Protein AF-A0A8I0KDG5-F1 (afdb_monomer)

Mean predicted aligned error: 5.25 Å

Organism: Acinetobacter baumannii (NCBI:txid470)

Foldseek 3Di:
DVLLQPDADDDKAWPAKDAADQLLCQPVDPQRVQVVQFCVVVVHDSPDPQKDFPSMWTWMDDPNDIWTWGKIAGNPFRWIKIKIDDSFKIKMKTWGWADDPDPPDDIDIDIDMGIDGPCPVSSSNRSNCCVPPHPPD

Radius of gyration: 14.83 Å; Cα contacts (8 Å, |Δi|>4): 274; chains: 1; bounding box: 32×27×42 Å

Secondary structure (DSSP, 8-state):
-TTTTS-PPS--EEEEEEE---GGGTTSSGGGHHHHHHHHHTT--TT-TTEEEEEEEEEEEETTEEEEEEEEEETTT--EEEEEE-SSEEEEEEEEEEPPSSTTPPPEEEEEEEEEESHHHHHHHHHHHHHHH-S--

Solvent-accessible surface area (backbone atoms only — not comparable to full-atom values): 7552 Å² total; per-residue (Å²): 108,70,74,56,68,43,74,56,60,89,74,72,45,79,76,49,76,42,82,42,84,44,65,66,49,42,56,79,44,82,89,29,38,65,58,35,52,31,32,54,72,66,73,47,63,48,82,46,86,49,65,44,64,81,40,48,20,43,32,32,39,45,96,92,40,68,36,36,41,38,58,37,31,33,77,86,55,69,24,34,39,41,35,16,32,47,99,64,16,25,19,33,43,37,40,42,49,41,77,48,93,50,93,93,52,70,66,46,78,49,78,48,69,32,66,34,76,61,21,68,63,23,41,26,50,38,21,32,46,39,62,75,76,45,93,65,106

Nearest PDB structures (foldseek):
  1kia-assembly1_D  TM=5.216E-01  e=2.101E+00  Rattus norvegicus
  1d2g-assembly1_A  TM=4.884E-01  e=3.998E+00  Rattus norvegicus
  5w8m-assembly6_F  TM=5.073E-01  e=4.765E+00  Thermochaetoides thermophila
  1nbh-assembly1_B  TM=3.832E-01  e=2.504E+00  Rattus norvegicus

pLDDT: mean 88.39, std 11.01, range [49.56, 97.75]

Structure (mmCIF, N/CA/C/O backbone):
data_AF-A0A8I0KDG5-F1
#
_entry.id   AF-A0A8I0KDG5-F1
#
loop_
_atom_site.group_PDB
_atom_site.id
_atom_site.type_symbol
_atom_site.label_atom_id
_atom_site.label_alt_id
_atom_site.label_comp_id
_atom_site.label_asym_id
_atom_site.label_entity_id
_atom_site.label_seq_id
_atom_site.pdbx_PDB_ins_code
_atom_site.Cartn_x
_atom_site.Cartn_y
_atom_site.Cartn_z
_atom_site.occupancy
_atom_site.B_iso_or_equiv
_atom_site.auth_seq_id
_atom_site.auth_comp_id
_atom_site.auth_asym_id
_atom_site.auth_atom_id
_atom_site.pdbx_PDB_model_num
ATOM 1 N N . MET A 1 1 ? -6.325 6.267 -16.991 1.00 49.56 1 MET A N 1
ATOM 2 C CA . MET A 1 1 ? -5.986 5.813 -15.626 1.00 49.56 1 MET A CA 1
ATOM 3 C C . MET A 1 1 ? -7.278 5.728 -14.814 1.00 49.56 1 MET A C 1
ATOM 5 O O . MET A 1 1 ? -7.621 6.626 -14.063 1.00 49.56 1 MET A O 1
ATOM 9 N N . LYS A 1 2 ? -8.093 4.691 -15.072 1.00 50.00 2 LYS A N 1
ATOM 10 C CA . LYS A 1 2 ? -9.486 4.633 -14.583 1.00 50.00 2 LYS A CA 1
ATOM 11 C C . LYS A 1 2 ? -9.583 4.261 -13.095 1.00 50.00 2 LYS A C 1
ATOM 13 O O . LYS A 1 2 ? -10.486 4.718 -12.421 1.00 50.00 2 LYS A O 1
ATOM 18 N N . TYR A 1 3 ? -8.622 3.487 -12.586 1.00 54.25 3 TYR A N 1
ATOM 19 C CA . TYR A 1 3 ? -8.669 2.933 -11.228 1.00 54.25 3 TYR A CA 1
ATOM 20 C C . TYR A 1 3 ? -8.373 3.957 -10.118 1.00 54.25 3 TYR A C 1
ATOM 22 O O . TYR A 1 3 ? -9.009 3.929 -9.072 1.00 54.25 3 TYR A O 1
ATOM 30 N N . TRP A 1 4 ? -7.471 4.911 -10.365 1.00 58.59 4 TRP A N 1
ATOM 31 C CA . TRP A 1 4 ? -7.077 5.945 -9.395 1.00 58.59 4 TRP A CA 1
ATOM 32 C C . TRP A 1 4 ? -8.180 6.993 -9.189 1.00 58.59 4 TRP A C 1
ATOM 34 O O . TRP A 1 4 ? -8.249 7.652 -8.157 1.00 58.59 4 TRP A O 1
ATOM 44 N N . SER A 1 5 ? -9.070 7.120 -10.176 1.00 54.69 5 SER A N 1
ATOM 45 C CA . SER A 1 5 ? -10.176 8.076 -10.210 1.00 54.69 5 SER A CA 1
ATOM 46 C C . SER A 1 5 ? -11.525 7.478 -9.782 1.00 54.69 5 SER A C 1
ATOM 48 O O . SER A 1 5 ? -12.528 8.194 -9.766 1.00 54.69 5 SER A O 1
ATOM 50 N N . GLU A 1 6 ? -11.582 6.193 -9.405 1.00 61.44 6 GLU A N 1
ATOM 51 C CA . GLU A 1 6 ? -12.813 5.562 -8.910 1.00 61.44 6 GLU A CA 1
ATOM 52 C C . GLU A 1 6 ? -13.233 6.114 -7.538 1.00 61.44 6 GLU A C 1
ATOM 54 O O . GLU A 1 6 ? -12.384 6.398 -6.695 1.00 61.44 6 GLU A O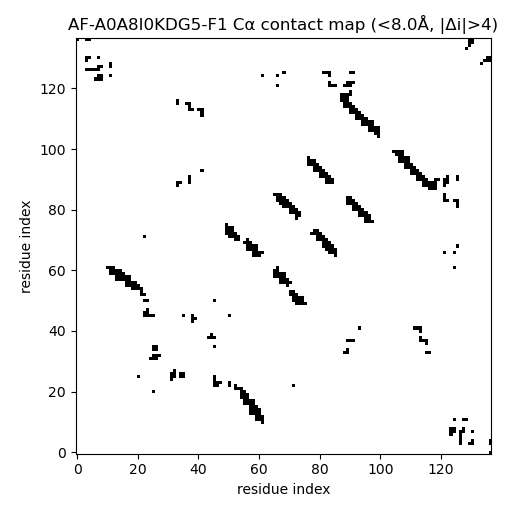 1
ATOM 59 N N . LYS A 1 7 ? -14.559 6.245 -7.333 1.00 57.12 7 LYS A N 1
ATOM 60 C CA . LYS A 1 7 ? -15.271 6.790 -6.151 1.00 57.12 7 LYS A CA 1
ATOM 61 C C . LYS A 1 7 ? -14.358 7.145 -4.961 1.00 57.12 7 LYS A C 1
ATOM 63 O O . LYS A 1 7 ? -14.159 6.355 -4.039 1.00 57.12 7 LYS A O 1
ATOM 68 N N . SER A 1 8 ? -13.845 8.376 -4.978 1.00 60.66 8 SER A N 1
ATOM 69 C CA . SER A 1 8 ? -13.195 8.993 -3.824 1.00 60.66 8 SER A CA 1
ATOM 70 C C . SER A 1 8 ? -14.254 9.320 -2.775 1.00 60.66 8 SER A C 1
ATOM 72 O O . SER A 1 8 ? -15.241 9.991 -3.090 1.00 60.66 8 SER A O 1
ATOM 74 N N . ALA A 1 9 ? -14.065 8.865 -1.542 1.00 62.50 9 ALA A N 1
ATOM 75 C CA . ALA A 1 9 ? -14.939 9.234 -0.440 1.00 62.50 9 ALA A CA 1
ATOM 76 C C . ALA A 1 9 ? -14.724 10.697 -0.020 1.00 62.50 9 ALA A C 1
ATOM 78 O O . ALA A 1 9 ? -13.601 11.207 -0.068 1.00 62.50 9 ALA A O 1
ATOM 79 N N . ALA A 1 10 ? -15.801 11.360 0.404 1.00 66.94 10 ALA A N 1
ATOM 80 C CA . ALA A 1 10 ? -15.743 12.713 0.940 1.00 66.94 10 ALA A CA 1
ATOM 81 C C . ALA A 1 10 ? -15.265 12.675 2.404 1.00 66.94 10 ALA A C 1
ATOM 83 O O . ALA A 1 10 ? -15.871 12.012 3.242 1.00 66.94 10 ALA A O 1
ATOM 84 N N . SER A 1 11 ? -14.182 13.407 2.683 1.00 76.06 11 SER A N 1
ATOM 85 C CA . SER A 1 11 ? -13.444 13.534 3.953 1.00 76.06 11 SER A CA 1
ATOM 86 C C . SER A 1 11 ? -12.544 12.349 4.349 1.00 76.06 11 SER A C 1
ATOM 88 O O . SER A 1 11 ? -12.954 11.371 4.966 1.00 76.06 11 SER A O 1
ATOM 90 N N . LEU A 1 12 ? -11.259 12.489 4.021 1.00 89.38 12 LEU A N 1
ATOM 91 C CA . LEU A 1 12 ? -10.153 11.726 4.596 1.00 89.38 12 LEU A CA 1
ATOM 92 C C . LEU A 1 12 ? -9.281 12.706 5.388 1.00 89.38 12 LEU A C 1
ATOM 94 O O . LEU A 1 12 ? -8.915 13.752 4.851 1.00 89.38 12 LEU A O 1
ATOM 98 N N . LYS A 1 13 ? -8.942 12.385 6.641 1.00 93.25 13 LYS A N 1
ATOM 99 C CA . LYS A 1 13 ? -8.042 13.209 7.465 1.00 93.25 13 LYS A CA 1
ATOM 100 C C . LYS A 1 13 ? -6.684 12.529 7.597 1.00 93.25 13 LYS A C 1
ATOM 102 O O . LYS A 1 13 ? -6.611 11.434 8.146 1.00 93.25 13 LYS A O 1
ATOM 107 N N . VAL A 1 14 ? -5.616 13.180 7.144 1.00 94.62 14 VAL A N 1
ATOM 108 C CA . VAL A 1 14 ? -4.241 12.719 7.394 1.00 94.62 14 VAL A CA 1
ATOM 109 C C . VAL A 1 14 ? -3.865 13.060 8.837 1.00 94.62 14 VAL A C 1
ATOM 111 O O . VAL A 1 14 ? -4.084 14.183 9.287 1.00 94.62 14 VAL A O 1
ATOM 114 N N . LEU A 1 15 ? -3.371 12.071 9.582 1.00 96.19 15 LEU A N 1
ATOM 115 C CA . LEU A 1 15 ? -3.029 12.183 11.004 1.00 96.19 15 LEU A CA 1
ATOM 116 C C . LEU A 1 15 ? -1.520 12.300 11.260 1.00 96.19 15 LEU A C 1
ATOM 118 O O . LEU A 1 15 ? -1.135 12.568 12.393 1.00 96.19 15 LEU A O 1
ATOM 122 N N . GLY A 1 16 ? -0.691 12.102 10.234 1.00 95.00 16 GLY A N 1
ATOM 123 C CA . GLY A 1 16 ? 0.770 12.152 10.313 1.00 95.00 16 GLY A CA 1
ATOM 124 C C . GLY A 1 16 ? 1.426 10.858 9.838 1.00 95.00 16 GLY A C 1
ATOM 125 O O . GLY A 1 16 ? 0.745 9.925 9.404 1.00 95.00 16 GLY A O 1
ATOM 126 N N . GLU A 1 17 ? 2.749 10.819 9.911 1.00 96.88 17 GLU A N 1
ATOM 127 C CA . GLU A 1 17 ? 3.562 9.651 9.570 1.00 96.88 17 GLU A CA 1
ATOM 128 C C . GLU A 1 17 ? 3.811 8.787 10.805 1.00 96.88 17 GLU A C 1
ATOM 130 O O . GLU A 1 17 ? 3.874 9.273 11.936 1.00 96.88 17 GLU A O 1
ATOM 135 N N . VAL A 1 18 ? 3.889 7.480 10.585 1.00 96.75 18 VAL A N 1
ATOM 136 C CA . VAL A 1 18 ? 4.181 6.476 11.608 1.00 96.75 18 VAL A CA 1
ATOM 137 C C . VAL A 1 18 ? 5.101 5.416 11.022 1.00 96.75 18 VAL A C 1
ATOM 139 O O . VAL A 1 18 ? 5.041 5.141 9.825 1.00 96.75 18 VAL A O 1
ATOM 142 N N . GLU A 1 19 ? 5.901 4.782 11.869 1.00 95.38 19 GLU A N 1
ATOM 143 C CA . GLU A 1 19 ? 6.729 3.648 11.466 1.00 95.38 19 GLU A CA 1
ATOM 144 C C . GLU A 1 19 ? 5.857 2.455 11.037 1.00 95.38 19 GLU A C 1
ATOM 146 O O . GLU A 1 19 ? 4.797 2.185 11.617 1.00 95.38 19 GLU A O 1
ATOM 151 N N . CYS A 1 20 ? 6.292 1.740 10.003 1.00 92.69 20 CYS A N 1
ATOM 152 C CA . CYS A 1 20 ? 5.668 0.504 9.561 1.00 92.69 20 CYS A CA 1
ATOM 153 C C . CYS A 1 20 ? 6.680 -0.459 8.938 1.00 92.69 20 CYS A C 1
ATOM 155 O O . CYS A 1 20 ? 7.719 -0.060 8.416 1.00 92.69 20 CYS A O 1
ATOM 157 N N . GLU A 1 21 ? 6.358 -1.754 8.982 1.00 93.56 21 GLU A N 1
ATOM 158 C CA . GLU A 1 21 ? 7.272 -2.785 8.501 1.00 93.56 21 GLU A CA 1
ATOM 159 C C . GLU A 1 21 ? 7.552 -2.634 7.007 1.00 93.56 21 GLU A C 1
ATOM 161 O O . GLU A 1 21 ? 6.656 -2.363 6.193 1.00 93.56 21 GLU A O 1
ATOM 166 N N . ASN A 1 22 ? 8.803 -2.885 6.642 1.00 95.06 22 ASN A N 1
ATOM 167 C CA . ASN A 1 22 ? 9.218 -2.836 5.255 1.00 95.06 22 ASN A CA 1
ATOM 168 C C . ASN A 1 22 ? 8.622 -4.007 4.465 1.00 95.06 22 ASN A C 1
ATOM 170 O O . ASN A 1 22 ? 8.331 -5.081 4.996 1.00 95.06 22 ASN A O 1
ATOM 174 N N . ILE A 1 23 ? 8.490 -3.835 3.152 1.00 94.94 23 ILE A N 1
ATOM 175 C CA . ILE A 1 23 ? 7.878 -4.834 2.268 1.00 94.94 23 ILE A CA 1
ATOM 176 C C . ILE A 1 23 ? 8.600 -6.193 2.292 1.00 94.94 23 ILE A C 1
ATOM 178 O O . ILE A 1 23 ? 7.956 -7.234 2.157 1.00 94.94 23 ILE A O 1
ATOM 182 N N . TRP A 1 24 ? 9.915 -6.213 2.542 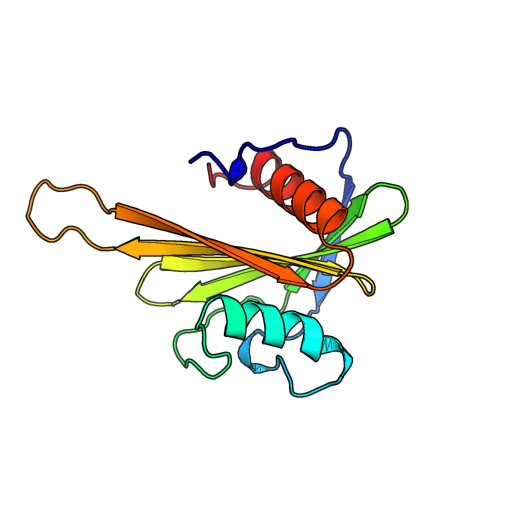1.00 95.00 24 TRP A N 1
ATOM 183 C CA . TRP A 1 24 ? 10.707 -7.443 2.705 1.00 95.00 24 TRP A CA 1
ATOM 184 C C . TRP A 1 24 ? 10.503 -8.150 4.051 1.00 95.00 24 TRP A C 1
ATOM 186 O O . TRP A 1 24 ? 11.044 -9.234 4.286 1.00 95.00 24 TRP A O 1
ATOM 196 N N . GLU A 1 25 ? 9.729 -7.556 4.952 1.00 94.56 25 GLU A N 1
ATOM 197 C CA . GLU A 1 25 ? 9.363 -8.123 6.249 1.00 94.56 25 GLU A CA 1
ATOM 198 C C . GLU A 1 25 ? 7.963 -8.735 6.230 1.00 94.56 25 GLU A C 1
ATOM 200 O O . GLU A 1 25 ? 7.568 -9.415 7.180 1.00 94.56 25 GLU A O 1
ATOM 205 N N . TYR A 1 26 ? 7.218 -8.565 5.134 1.00 94.19 26 TYR A N 1
ATOM 206 C CA . TYR A 1 26 ? 5.876 -9.113 5.024 1.00 94.19 26 TYR A CA 1
ATOM 207 C C . TYR A 1 26 ? 5.893 -10.641 5.052 1.00 94.19 26 TYR A C 1
ATOM 209 O O . TYR A 1 26 ? 6.573 -11.294 4.263 1.00 94.19 26 TYR A O 1
ATOM 217 N N . GLY A 1 27 ? 5.112 -11.206 5.973 1.00 92.06 27 GLY A N 1
ATOM 218 C CA . GLY A 1 27 ? 5.052 -12.640 6.236 1.00 92.06 27 GLY A CA 1
ATOM 219 C C . GLY A 1 27 ? 5.925 -13.113 7.394 1.00 92.06 27 GLY A C 1
ATOM 220 O O . GLY A 1 27 ? 5.778 -14.259 7.810 1.00 92.06 27 GLY A O 1
ATOM 221 N N . LYS A 1 28 ? 6.797 -12.258 7.948 1.00 92.81 28 LYS A N 1
ATOM 222 C CA . LYS A 1 28 ? 7.617 -12.604 9.125 1.00 92.81 28 LYS A CA 1
ATOM 223 C C . LYS A 1 28 ? 6.819 -12.600 10.434 1.00 92.81 28 LYS A C 1
ATOM 225 O O . LYS A 1 28 ? 7.270 -13.161 11.425 1.00 92.81 28 LYS A O 1
ATOM 230 N N . SER A 1 29 ? 5.637 -11.982 10.441 1.00 91.31 29 SER A N 1
ATOM 231 C CA . SER A 1 29 ? 4.717 -11.926 11.580 1.00 91.31 29 SER A CA 1
ATOM 232 C C . SER A 1 29 ? 3.274 -12.142 11.124 1.00 91.31 29 SER A C 1
ATOM 234 O O . SER A 1 29 ? 2.938 -11.904 9.962 1.00 91.31 29 SER A O 1
ATOM 236 N N . ASN A 1 30 ? 2.389 -12.540 12.041 1.00 88.19 30 ASN A N 1
ATOM 237 C CA . ASN A 1 30 ? 0.961 -12.705 11.733 1.00 88.19 30 ASN A CA 1
ATOM 238 C C . ASN A 1 30 ? 0.298 -11.388 11.283 1.00 88.19 30 ASN A C 1
ATOM 240 O O . ASN A 1 30 ? -0.583 -11.404 10.427 1.00 88.19 30 ASN A O 1
ATOM 244 N N . VAL A 1 31 ? 0.783 -10.247 11.782 1.00 87.38 31 VAL A N 1
ATOM 245 C CA . VAL A 1 31 ? 0.270 -8.898 11.473 1.00 87.38 31 VAL A CA 1
ATOM 246 C C . VAL A 1 31 ? 0.519 -8.501 10.009 1.00 87.38 31 VAL A C 1
ATOM 248 O O . VAL A 1 31 ? -0.219 -7.709 9.423 1.00 87.38 31 VAL A O 1
ATOM 251 N N . THR A 1 32 ? 1.548 -9.061 9.370 1.00 91.88 32 THR A N 1
ATOM 252 C CA . THR A 1 32 ? 1.909 -8.732 7.980 1.00 91.88 32 THR A CA 1
ATOM 253 C C . THR A 1 32 ? 1.400 -9.751 6.954 1.00 91.88 32 THR A C 1
ATOM 255 O O . THR A 1 32 ? 1.540 -9.523 5.751 1.00 91.88 32 THR A O 1
ATOM 258 N N . GLN A 1 33 ? 0.746 -10.840 7.380 1.00 92.81 33 GLN A N 1
ATOM 259 C CA . GLN A 1 33 ? 0.264 -11.898 6.474 1.00 92.81 33 GLN A CA 1
ATOM 260 C C . GLN A 1 33 ? -0.740 -11.383 5.437 1.00 92.81 33 GLN A C 1
ATOM 262 O O . GLN A 1 33 ? -0.673 -11.742 4.260 1.00 92.81 33 GLN A O 1
ATOM 267 N N . GLY A 1 34 ? -1.637 -10.478 5.843 1.00 91.75 34 GLY A N 1
ATOM 268 C CA . GLY A 1 34 ? -2.585 -9.850 4.921 1.00 91.75 34 GLY A CA 1
ATOM 269 C C . GLY A 1 34 ? -1.887 -9.068 3.804 1.00 91.75 34 GLY A C 1
ATOM 270 O O . GLY A 1 34 ? -2.318 -9.119 2.652 1.00 91.75 34 GLY A O 1
ATOM 271 N N . ARG A 1 35 ? -0.769 -8.403 4.123 1.00 94.06 35 ARG A N 1
ATOM 272 C CA . ARG A 1 35 ? 0.043 -7.645 3.162 1.00 94.06 35 ARG A CA 1
ATOM 273 C C . ARG A 1 35 ? 0.873 -8.572 2.264 1.00 94.06 35 ARG A C 1
ATOM 275 O O . ARG A 1 35 ? 0.900 -8.358 1.055 1.00 94.06 35 ARG A O 1
ATOM 282 N N . LEU A 1 36 ? 1.427 -9.668 2.794 1.00 95.75 36 LEU A N 1
ATOM 283 C CA . LEU A 1 36 ? 2.069 -10.712 1.977 1.00 95.75 36 LEU A CA 1
ATOM 284 C C . LEU A 1 36 ? 1.102 -11.293 0.931 1.00 95.75 36 LEU A C 1
ATOM 286 O O . LEU A 1 36 ? 1.460 -11.474 -0.234 1.00 95.75 36 LEU A O 1
ATOM 290 N N . LYS A 1 37 ? -0.154 -11.540 1.317 1.00 96.12 37 LYS A N 1
ATOM 291 C CA . LYS A 1 37 ? -1.180 -12.061 0.403 1.00 96.12 37 LYS A CA 1
ATOM 292 C C . LYS A 1 37 ? -1.501 -11.100 -0.747 1.00 96.12 37 LYS A C 1
ATOM 294 O O . LYS A 1 37 ? -1.836 -11.572 -1.834 1.00 96.12 37 LYS A O 1
ATOM 299 N N . LEU A 1 38 ? -1.389 -9.784 -0.541 1.00 96.81 38 LEU A N 1
ATOM 300 C CA . LEU A 1 38 ? -1.500 -8.807 -1.631 1.00 96.81 38 LEU A CA 1
ATOM 301 C C . LEU A 1 38 ? -0.355 -8.975 -2.636 1.00 96.81 38 LEU A C 1
ATOM 303 O O . LEU A 1 38 ? -0.610 -9.057 -3.836 1.00 96.81 38 LEU A O 1
ATOM 307 N N . LEU A 1 39 ? 0.887 -9.102 -2.153 1.00 96.81 39 LEU A N 1
ATOM 308 C CA . LEU A 1 39 ? 2.054 -9.297 -3.021 1.00 96.81 39 LEU A CA 1
ATOM 309 C C . LEU A 1 39 ? 1.926 -10.570 -3.858 1.00 96.81 39 LEU A C 1
ATOM 311 O O . LEU A 1 39 ? 2.122 -10.527 -5.071 1.00 96.81 39 LEU A O 1
ATOM 315 N N . ASN A 1 40 ? 1.502 -11.673 -3.240 1.00 97.00 40 ASN A N 1
ATOM 316 C CA . ASN A 1 40 ? 1.317 -12.947 -3.935 1.00 97.00 40 ASN A CA 1
ATOM 317 C C . ASN A 1 40 ? 0.273 -12.853 -5.060 1.00 97.00 40 ASN A C 1
ATOM 319 O O . ASN A 1 40 ? 0.507 -13.363 -6.154 1.00 97.00 40 ASN A O 1
ATOM 323 N N . GLN A 1 41 ? -0.849 -12.159 -4.832 1.00 97.50 41 GLN A N 1
ATOM 324 C CA . GLN A 1 41 ? -1.865 -11.919 -5.870 1.00 97.50 41 GLN A CA 1
ATOM 325 C C . GLN A 1 41 ? -1.319 -11.088 -7.039 1.00 97.50 41 GLN A C 1
ATOM 327 O O . GLN A 1 41 ? -1.645 -11.352 -8.195 1.00 97.50 41 GLN A O 1
ATOM 332 N N . LEU A 1 42 ? -0.451 -10.119 -6.743 1.00 96.38 42 LEU A N 1
ATOM 333 C CA . LEU A 1 42 ? 0.234 -9.290 -7.738 1.00 96.38 42 LEU A CA 1
ATOM 334 C C . LEU A 1 42 ? 1.441 -9.990 -8.382 1.00 96.38 42 LEU A C 1
ATOM 336 O O . LEU A 1 42 ? 2.086 -9.405 -9.251 1.00 96.38 42 LEU A O 1
ATOM 340 N N . LYS A 1 43 ? 1.747 -11.232 -7.977 1.00 96.25 43 LYS A N 1
ATOM 341 C CA . LYS A 1 43 ? 2.945 -11.990 -8.376 1.00 96.25 43 LYS A CA 1
ATOM 342 C C . LYS A 1 43 ? 4.256 -11.258 -8.045 1.00 96.25 43 LYS A C 1
ATOM 344 O O . LYS A 1 43 ? 5.257 -11.418 -8.743 1.00 96.25 43 LYS A O 1
ATOM 349 N N . LEU A 1 44 ? 4.246 -10.464 -6.978 1.00 95.12 44 LEU A N 1
ATOM 350 C CA . LEU A 1 44 ? 5.401 -9.745 -6.452 1.00 95.12 44 LEU A CA 1
ATOM 351 C C . LEU A 1 44 ? 6.058 -10.552 -5.335 1.00 95.12 44 LEU A C 1
ATOM 353 O O . LEU A 1 44 ? 5.386 -11.229 -4.560 1.00 95.12 44 LEU A O 1
ATOM 357 N N . LYS A 1 45 ? 7.383 -10.451 -5.234 1.00 94.62 45 LYS A N 1
ATOM 358 C CA . LYS A 1 45 ? 8.163 -11.138 -4.202 1.00 94.62 45 LYS A CA 1
ATOM 359 C C . LYS A 1 45 ? 8.613 -10.137 -3.134 1.00 94.62 45 LYS A C 1
ATOM 361 O O . LYS A 1 45 ? 9.253 -9.154 -3.506 1.00 94.62 45 LYS A O 1
ATOM 366 N N . PRO A 1 46 ? 8.337 -10.359 -1.836 1.00 92.69 46 PRO A N 1
ATOM 367 C CA . PRO A 1 46 ? 8.780 -9.459 -0.765 1.00 92.69 46 PRO A CA 1
ATOM 368 C C . PRO A 1 46 ? 10.308 -9.394 -0.650 1.00 92.69 46 PRO A C 1
ATOM 370 O O . PRO A 1 46 ? 10.861 -8.342 -0.370 1.00 92.69 46 PRO A O 1
ATOM 373 N N . ASN A 1 47 ? 11.012 -10.491 -0.932 1.00 91.38 47 ASN A N 1
ATOM 374 C CA . ASN A 1 47 ? 12.473 -10.574 -0.873 1.00 91.38 47 ASN A CA 1
ATOM 375 C C . ASN A 1 47 ? 13.184 -10.094 -2.154 1.00 91.38 47 ASN A C 1
ATOM 377 O O . ASN A 1 47 ? 14.350 -10.426 -2.358 1.00 91.38 47 ASN A O 1
ATOM 381 N N . ASN A 1 48 ? 12.501 -9.354 -3.034 1.00 92.50 48 ASN A N 1
ATOM 382 C CA . ASN A 1 48 ? 13.165 -8.717 -4.167 1.00 92.50 48 ASN A CA 1
ATOM 383 C C . ASN A 1 48 ? 14.112 -7.617 -3.648 1.00 92.50 48 ASN A C 1
ATOM 385 O O . ASN A 1 48 ? 13.673 -6.682 -2.983 1.00 92.50 48 ASN A O 1
ATOM 389 N N . ASN A 1 49 ? 15.403 -7.724 -3.965 1.00 91.69 49 ASN A N 1
ATOM 390 C CA . ASN A 1 49 ? 16.437 -6.780 -3.532 1.00 91.69 49 ASN A CA 1
ATOM 391 C C . ASN A 1 49 ? 16.324 -5.390 -4.185 1.00 91.69 49 ASN A C 1
ATOM 393 O O . ASN A 1 49 ? 17.021 -4.471 -3.766 1.00 91.69 49 ASN A O 1
ATOM 397 N N . GLN A 1 50 ? 15.456 -5.224 -5.187 1.00 93.19 50 GL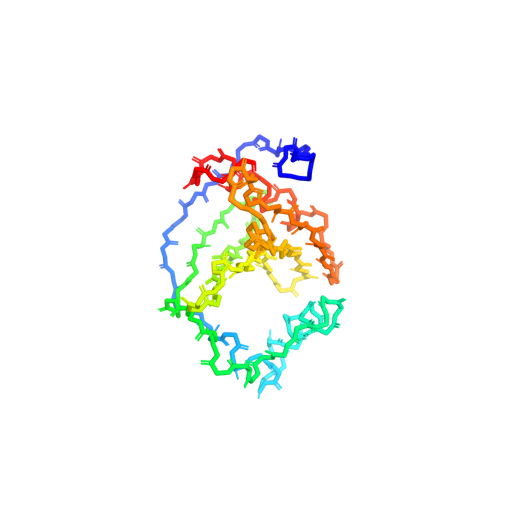N A N 1
ATOM 398 C CA . GLN A 1 50 ? 15.159 -3.926 -5.788 1.00 93.19 50 GLN A CA 1
ATOM 399 C C . GLN A 1 50 ? 14.189 -3.077 -4.957 1.00 93.19 50 GLN A C 1
ATOM 401 O O . GLN A 1 50 ? 14.025 -1.898 -5.275 1.00 93.19 50 GLN A O 1
ATOM 406 N N . TRP A 1 51 ? 13.521 -3.645 -3.943 1.00 94.44 51 TRP A N 1
ATOM 407 C CA . TRP A 1 51 ? 12.583 -2.890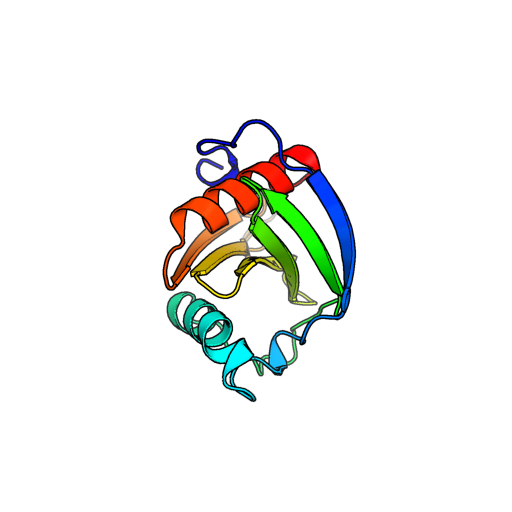 -3.115 1.00 94.44 51 TRP A CA 1
ATOM 408 C C . TRP A 1 51 ? 13.267 -1.750 -2.368 1.00 94.44 51 TRP A C 1
ATOM 410 O O . TRP A 1 51 ? 14.257 -1.939 -1.669 1.00 94.44 51 TRP A O 1
ATOM 420 N N . MET A 1 52 ? 12.646 -0.584 -2.459 1.00 93.69 52 MET A N 1
ATOM 421 C CA . MET A 1 52 ? 12.931 0.598 -1.669 1.00 93.69 52 MET A CA 1
ATOM 422 C C . MET A 1 52 ? 11.643 1.012 -0.956 1.00 93.69 52 MET A C 1
ATOM 424 O O . MET A 1 52 ? 10.580 1.108 -1.578 1.00 93.69 52 MET A O 1
ATOM 428 N N . SER A 1 53 ? 11.737 1.281 0.341 1.00 87.94 53 SER A N 1
ATOM 429 C CA . SER A 1 53 ? 10.677 1.913 1.128 1.00 87.94 53 SER A CA 1
ATOM 430 C C . SER A 1 53 ? 11.270 2.820 2.191 1.00 87.94 53 SER A C 1
ATOM 432 O O . SER A 1 53 ? 12.441 2.686 2.533 1.00 87.94 53 SER A O 1
ATOM 434 N N . THR A 1 54 ? 10.460 3.741 2.706 1.00 81.75 54 THR A N 1
ATOM 435 C CA . THR A 1 54 ? 10.866 4.646 3.791 1.00 81.75 54 THR A CA 1
ATOM 436 C C . THR A 1 54 ? 10.833 3.974 5.163 1.00 81.75 54 THR A C 1
ATOM 438 O O . THR A 1 54 ? 11.444 4.485 6.088 1.00 81.75 54 THR A O 1
ATOM 441 N N . GLY A 1 55 ? 10.135 2.838 5.305 1.00 87.88 55 GLY A N 1
ATOM 442 C CA . GLY A 1 55 ? 9.796 2.276 6.620 1.00 87.88 55 GLY A CA 1
ATOM 443 C C . GLY A 1 55 ? 8.708 3.082 7.340 1.00 87.88 55 GLY A C 1
ATOM 444 O O . GLY A 1 55 ? 8.463 2.889 8.525 1.00 87.88 55 GLY A O 1
ATOM 445 N N . GLU A 1 56 ? 8.049 3.991 6.621 1.00 94.31 56 GLU A N 1
ATOM 446 C CA . GLU A 1 56 ? 7.035 4.890 7.155 1.00 94.31 56 GLU A CA 1
ATOM 447 C C . GLU A 1 56 ? 5.741 4.777 6.351 1.00 94.31 56 GLU A C 1
ATOM 449 O O . GLU A 1 56 ? 5.727 4.524 5.141 1.00 94.31 56 GLU A O 1
ATOM 454 N N . CYS A 1 57 ? 4.635 4.984 7.049 1.00 95.94 57 CYS A N 1
ATOM 455 C CA . CYS A 1 57 ? 3.291 4.965 6.515 1.00 95.94 57 CYS A CA 1
ATOM 456 C C . CYS A 1 57 ? 2.580 6.259 6.901 1.00 95.94 57 CYS A C 1
ATOM 458 O O . CYS A 1 57 ? 2.672 6.717 8.039 1.00 95.94 57 CYS A O 1
ATOM 460 N N . SER A 1 58 ? 1.776 6.819 5.997 1.00 97.00 58 SER A N 1
ATOM 461 C CA . SER A 1 58 ? 0.841 7.874 6.390 1.00 97.00 58 SER A CA 1
ATOM 462 C C . SER A 1 58 ? -0.343 7.256 7.124 1.00 97.00 58 SER A C 1
ATOM 464 O O . SER A 1 58 ? -1.083 6.447 6.561 1.00 97.00 58 SER A O 1
ATOM 466 N N . LYS A 1 59 ? -0.567 7.661 8.372 1.00 97.75 59 LYS A N 1
ATOM 467 C CA . LYS A 1 59 ? -1.771 7.306 9.120 1.00 97.75 59 LYS A CA 1
ATOM 468 C C . LYS A 1 59 ? -2.903 8.248 8.732 1.00 97.75 59 LYS A C 1
ATOM 470 O O . LYS A 1 59 ? -2.750 9.470 8.743 1.00 97.75 59 LYS A O 1
ATOM 475 N N . VAL A 1 60 ? -4.062 7.690 8.411 1.00 96.06 60 VAL A N 1
ATOM 476 C CA . VAL A 1 60 ? -5.237 8.449 7.972 1.00 96.06 60 VAL A CA 1
ATOM 477 C C . VAL A 1 60 ? -6.487 7.971 8.700 1.00 96.06 60 VAL A C 1
ATOM 479 O O . VAL A 1 60 ? -6.598 6.798 9.052 1.00 96.06 60 VAL A O 1
ATOM 482 N N . SER A 1 61 ? -7.434 8.876 8.925 1.00 94.69 61 SER A N 1
ATOM 483 C CA . SER A 1 61 ? -8.744 8.560 9.488 1.00 94.69 61 SER A CA 1
ATOM 484 C C . SER A 1 61 ? -9.833 8.685 8.430 1.00 94.69 61 SER A C 1
ATOM 486 O O . SER A 1 61 ? -9.897 9.680 7.699 1.00 94.69 61 SER A O 1
ATOM 488 N N . TYR A 1 62 ? -10.691 7.670 8.378 1.00 91.19 62 TYR A N 1
ATOM 489 C CA . TYR A 1 62 ? -11.850 7.579 7.501 1.00 91.19 62 TYR A CA 1
ATOM 490 C C . TYR A 1 62 ? -12.970 6.816 8.215 1.00 91.19 62 TYR A C 1
ATOM 492 O O . TYR A 1 62 ? -12.713 5.771 8.802 1.00 91.19 62 TYR A O 1
ATOM 500 N N . ASN A 1 63 ? -14.202 7.339 8.215 1.00 88.19 63 ASN A N 1
ATOM 501 C CA . ASN A 1 63 ? -15.354 6.730 8.904 1.00 88.19 63 ASN A CA 1
ATOM 502 C C . ASN A 1 63 ? -15.083 6.323 10.371 1.00 88.19 63 ASN A C 1
ATOM 504 O O . ASN A 1 63 ? -15.560 5.292 10.833 1.00 88.19 63 ASN A O 1
ATOM 508 N N . LYS A 1 64 ? -14.315 7.133 11.118 1.00 88.75 64 LYS A N 1
ATOM 509 C CA . LYS A 1 64 ? -13.861 6.851 12.502 1.00 88.75 64 LYS A CA 1
ATOM 510 C C . LYS A 1 64 ? -12.909 5.648 12.641 1.00 88.75 64 LYS A C 1
ATOM 512 O O . LYS A 1 64 ? -12.508 5.332 13.756 1.00 88.75 64 LYS A O 1
ATOM 517 N N . ASN A 1 65 ? -12.498 5.032 11.535 1.00 92.69 65 ASN A N 1
ATOM 518 C CA . ASN A 1 65 ? -11.472 3.997 11.483 1.00 92.69 65 ASN A CA 1
ATOM 519 C C . ASN A 1 65 ? -10.122 4.609 11.089 1.00 92.69 65 ASN A C 1
ATOM 521 O O . ASN A 1 65 ? -10.059 5.614 10.375 1.00 92.69 65 ASN A O 1
ATOM 525 N N . ASN A 1 66 ? -9.037 3.988 11.548 1.00 95.88 66 ASN A N 1
ATOM 526 C CA . ASN A 1 66 ? -7.687 4.338 11.122 1.00 95.88 66 ASN A CA 1
ATOM 527 C C . ASN A 1 66 ? -7.227 3.393 10.014 1.00 95.88 66 ASN A C 1
ATOM 529 O O . ASN A 1 66 ? -7.474 2.188 10.073 1.00 95.88 66 ASN A O 1
ATOM 533 N N . TYR A 1 67 ? -6.517 3.955 9.045 1.00 96.56 67 TYR A N 1
ATOM 534 C CA . TYR A 1 67 ? -5.829 3.230 7.988 1.00 96.56 67 TYR A CA 1
ATOM 535 C C . TYR A 1 67 ? -4.396 3.724 7.883 1.00 96.56 67 TYR A C 1
ATOM 537 O O . TYR A 1 67 ? -4.067 4.844 8.282 1.00 96.56 67 TYR A O 1
ATOM 545 N N . TYR A 1 68 ? -3.565 2.883 7.293 1.00 97.25 68 TYR A N 1
ATOM 546 C CA . TYR A 1 68 ? -2.174 3.166 7.001 1.00 97.25 68 TYR A CA 1
ATOM 547 C C . TYR A 1 68 ? -1.983 3.118 5.494 1.00 97.25 68 TYR A C 1
ATOM 549 O O . TYR A 1 68 ? -2.427 2.168 4.844 1.00 97.25 68 TYR A O 1
ATOM 557 N N . ILE A 1 69 ? -1.348 4.151 4.951 1.00 96.94 69 ILE A N 1
ATOM 558 C CA . ILE A 1 69 ? -0.982 4.244 3.543 1.00 96.94 69 ILE A CA 1
ATOM 559 C C . ILE A 1 69 ? 0.514 4.014 3.429 1.00 96.94 69 ILE A C 1
ATOM 561 O O . ILE A 1 69 ? 1.309 4.805 3.930 1.00 96.94 69 ILE A O 1
ATOM 565 N N . TYR A 1 70 ? 0.873 2.922 2.771 1.00 96.81 70 TYR A N 1
ATOM 566 C CA . TYR A 1 70 ? 2.245 2.510 2.536 1.00 96.81 70 TYR A CA 1
ATOM 567 C C . TYR A 1 70 ? 2.607 2.661 1.065 1.00 96.81 70 TYR A C 1
ATOM 569 O O . TYR A 1 70 ? 1.794 2.361 0.182 1.00 96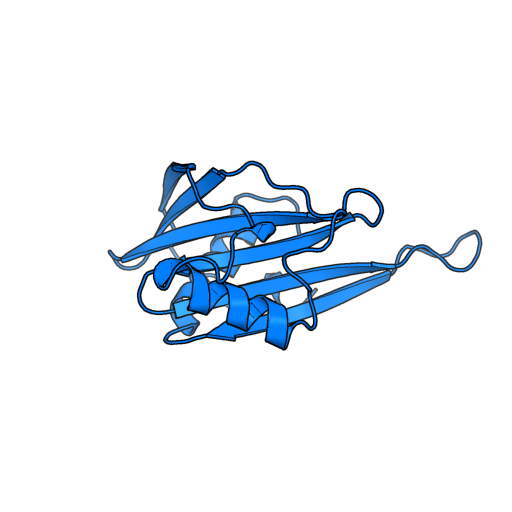.81 70 TYR A O 1
ATOM 577 N N . ARG A 1 71 ? 3.854 3.062 0.815 1.00 95.56 71 ARG A N 1
ATOM 578 C CA . ARG A 1 71 ? 4.451 3.131 -0.516 1.00 95.56 71 ARG A CA 1
ATOM 579 C C . ARG A 1 71 ? 5.788 2.398 -0.526 1.00 95.56 71 ARG A C 1
ATOM 581 O O . ARG A 1 71 ? 6.646 2.646 0.316 1.00 95.56 71 ARG A O 1
ATOM 588 N N . ALA A 1 72 ? 5.988 1.567 -1.539 1.00 95.50 72 ALA A N 1
ATOM 589 C CA . ALA A 1 72 ? 7.295 1.020 -1.887 1.00 95.50 72 ALA A CA 1
ATOM 590 C C . ALA A 1 72 ? 7.489 1.055 -3.403 1.00 95.50 72 ALA A C 1
ATOM 592 O O . ALA A 1 72 ? 6.518 1.084 -4.161 1.00 95.50 72 ALA A O 1
ATOM 593 N N . TYR A 1 73 ? 8.736 1.052 -3.855 1.00 94.38 73 TYR A N 1
ATOM 594 C CA . TYR A 1 73 ? 9.066 1.094 -5.277 1.00 94.38 73 TYR A CA 1
ATOM 595 C C . TYR A 1 73 ? 10.310 0.272 -5.600 1.00 94.38 73 TYR A C 1
ATOM 597 O O . TYR A 1 73 ? 11.121 -0.010 -4.720 1.00 94.38 73 TYR A O 1
ATOM 605 N N . TYR A 1 74 ? 10.462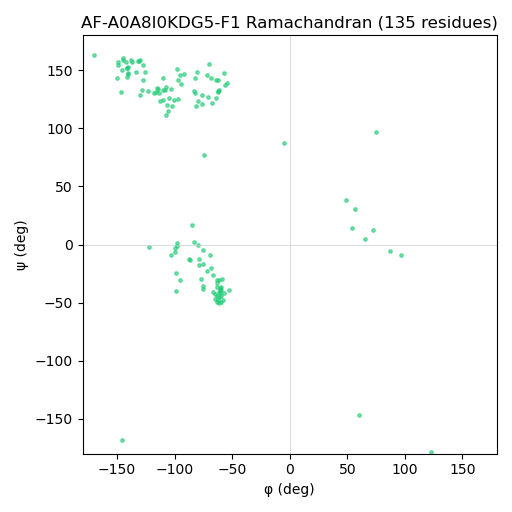 -0.125 -6.861 1.00 93.06 74 TYR A N 1
ATOM 606 C CA . TYR A 1 74 ? 11.704 -0.697 -7.366 1.00 93.06 74 TYR A CA 1
ATOM 607 C C . TYR A 1 74 ? 12.679 0.405 -7.758 1.00 93.06 74 TYR A C 1
ATOM 609 O O . TYR A 1 74 ? 12.320 1.348 -8.466 1.00 93.06 74 TYR A O 1
ATOM 617 N N . LYS A 1 75 ? 13.928 0.267 -7.301 1.00 88.81 75 LYS A N 1
ATOM 618 C CA . LYS A 1 75 ? 15.005 1.248 -7.498 1.00 88.81 75 LYS A CA 1
ATOM 619 C C . LYS A 1 75 ? 15.214 1.641 -8.965 1.00 88.81 75 LYS A C 1
ATOM 621 O O . LYS A 1 75 ? 15.478 2.806 -9.243 1.00 88.81 75 LYS A O 1
ATOM 626 N N . GLU A 1 76 ? 15.118 0.682 -9.882 1.00 82.81 76 GLU A N 1
ATOM 627 C CA . GLU A 1 76 ? 15.523 0.865 -11.283 1.00 82.81 76 GLU A CA 1
ATOM 628 C C . GLU A 1 76 ? 14.339 1.177 -12.207 1.00 82.81 76 GLU A C 1
ATOM 630 O O . GLU A 1 76 ? 14.426 2.073 -13.046 1.00 82.81 76 GLU A O 1
ATOM 635 N N . ASP A 1 77 ? 13.198 0.517 -12.001 1.00 76.88 77 ASP A N 1
ATOM 636 C CA . ASP A 1 77 ? 12.125 0.494 -13.003 1.00 76.88 77 ASP A CA 1
ATOM 637 C C . ASP A 1 77 ? 11.005 1.515 -12.746 1.00 76.88 77 ASP A C 1
ATOM 639 O O . ASP A 1 77 ? 10.061 1.619 -13.525 1.00 76.88 77 ASP A O 1
ATOM 643 N N . ARG A 1 78 ? 11.086 2.293 -11.653 1.00 82.25 78 ARG A N 1
ATOM 644 C CA . ARG A 1 78 ? 10.009 3.192 -11.166 1.00 82.25 78 ARG A CA 1
ATOM 645 C C . ARG A 1 78 ? 8.660 2.486 -10.958 1.00 82.25 78 ARG A C 1
ATOM 647 O O . ARG A 1 78 ? 7.629 3.153 -10.825 1.00 82.25 78 ARG A O 1
ATOM 654 N N . ASP A 1 79 ? 8.673 1.158 -10.942 1.00 91.50 79 ASP A N 1
ATOM 655 C CA . ASP A 1 79 ? 7.557 0.329 -10.527 1.00 91.50 79 ASP A CA 1
ATOM 656 C C . ASP A 1 79 ? 7.258 0.645 -9.067 1.00 91.50 79 ASP A C 1
ATOM 658 O O . ASP A 1 79 ? 8.170 0.700 -8.244 1.00 91.50 79 ASP A O 1
ATOM 662 N N . GLU A 1 80 ? 5.996 0.857 -8.725 1.00 93.00 80 GLU A N 1
ATOM 663 C CA . GLU A 1 80 ? 5.622 1.192 -7.355 1.00 93.00 80 GLU A CA 1
ATOM 664 C C . GLU A 1 80 ? 4.337 0.505 -6.924 1.00 93.00 80 GLU A C 1
ATOM 666 O O . GLU A 1 80 ? 3.419 0.272 -7.714 1.00 93.00 80 GLU A O 1
ATOM 671 N N . ILE A 1 81 ? 4.283 0.183 -5.638 1.00 95.06 81 ILE A N 1
ATOM 672 C CA . ILE A 1 81 ? 3.105 -0.335 -4.969 1.00 95.06 81 ILE A CA 1
ATOM 673 C C . ILE A 1 81 ? 2.637 0.669 -3.924 1.00 95.06 81 ILE A C 1
ATOM 675 O O . ILE A 1 81 ? 3.420 1.186 -3.125 1.00 95.06 81 ILE A O 1
ATOM 679 N N . TRP A 1 82 ? 1.333 0.899 -3.927 1.00 95.81 82 TRP A N 1
ATOM 680 C CA . TRP A 1 82 ? 0.623 1.663 -2.919 1.00 95.81 82 TRP A CA 1
ATOM 681 C C . TRP A 1 82 ? -0.357 0.738 -2.215 1.00 95.81 82 TRP A C 1
ATOM 683 O O . TRP A 1 82 ? -1.095 0.008 -2.880 1.00 95.81 82 TRP A O 1
ATOM 693 N N . ILE A 1 83 ? -0.367 0.755 -0.886 1.00 96.75 83 ILE A N 1
ATOM 694 C CA . ILE A 1 83 ? -1.2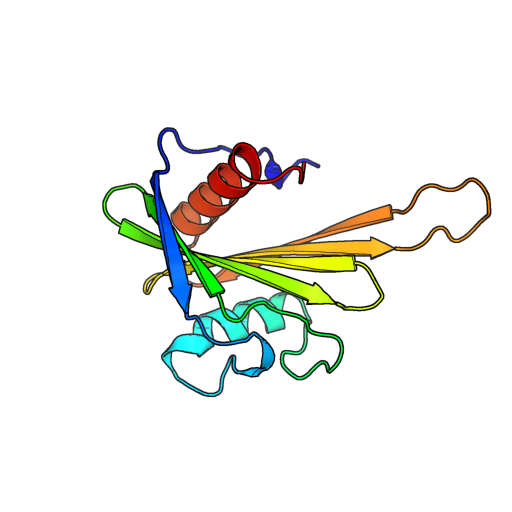10 -0.121 -0.069 1.00 96.75 83 ILE A CA 1
ATOM 695 C C . ILE A 1 83 ? -1.949 0.727 0.959 1.00 96.75 83 ILE A C 1
ATOM 697 O O . ILE A 1 83 ? -1.315 1.461 1.707 1.00 96.75 83 ILE A O 1
ATOM 701 N N . ALA A 1 84 ? -3.268 0.581 1.037 1.00 96.38 84 ALA A N 1
ATOM 702 C CA . ALA A 1 84 ? -4.041 0.987 2.204 1.00 96.38 84 ALA A CA 1
ATOM 703 C C . ALA A 1 84 ? -4.399 -0.251 3.019 1.00 96.38 84 ALA A C 1
ATOM 705 O O . ALA A 1 84 ? -4.854 -1.254 2.459 1.00 96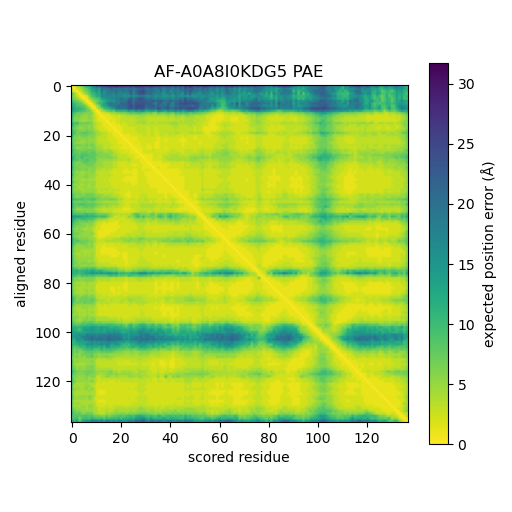.38 84 ALA A O 1
ATOM 706 N N . TYR A 1 85 ? -4.209 -0.197 4.332 1.00 96.38 85 TYR A N 1
ATOM 707 C CA . TYR A 1 85 ? -4.548 -1.315 5.206 1.00 96.38 85 TYR A CA 1
ATOM 708 C C . TYR A 1 85 ? -4.964 -0.872 6.606 1.00 96.38 85 TYR A C 1
ATOM 710 O O . TYR A 1 85 ? -4.613 0.211 7.074 1.00 96.38 85 TYR A O 1
ATOM 718 N N . ASN A 1 86 ? -5.712 -1.748 7.264 1.00 94.75 86 ASN A N 1
ATOM 719 C CA . ASN A 1 86 ? -5.979 -1.760 8.695 1.00 94.75 86 ASN A CA 1
ATOM 720 C C . ASN A 1 86 ? -6.095 -3.227 9.159 1.00 94.75 86 ASN A C 1
ATOM 722 O O . ASN A 1 86 ? -5.790 -4.147 8.397 1.00 94.75 86 ASN A O 1
ATOM 726 N N . ASP A 1 87 ? -6.572 -3.452 10.382 1.00 91.44 87 ASP A N 1
ATOM 727 C CA . ASP A 1 87 ? -6.698 -4.803 10.947 1.00 91.44 87 ASP A CA 1
ATOM 728 C C . ASP A 1 87 ? -7.765 -5.672 10.253 1.00 91.44 87 ASP A C 1
ATOM 730 O O . ASP A 1 87 ? -7.724 -6.897 10.346 1.00 91.44 87 ASP A O 1
ATOM 734 N N . LYS A 1 88 ? -8.724 -5.060 9.543 1.00 91.06 88 LYS A N 1
ATOM 735 C CA . LYS A 1 88 ? -9.855 -5.757 8.905 1.00 91.06 88 LYS A CA 1
ATOM 736 C C . LYS A 1 88 ? -9.609 -6.102 7.441 1.00 91.06 88 LYS A C 1
ATOM 738 O O . LYS A 1 88 ? -10.162 -7.075 6.921 1.00 91.06 88 LYS A O 1
ATOM 743 N N . GLY A 1 89 ? -8.820 -5.293 6.746 1.00 93.56 89 GLY A N 1
ATOM 744 C CA . GLY A 1 89 ? -8.664 -5.429 5.310 1.00 93.56 89 GLY A CA 1
ATOM 745 C C . GLY A 1 89 ? -7.554 -4.571 4.735 1.00 93.56 89 GLY A C 1
ATOM 746 O O . GLY A 1 89 ? -7.049 -3.628 5.345 1.00 93.56 89 GLY A O 1
ATOM 747 N N . SER A 1 90 ? -7.167 -4.927 3.519 1.00 95.94 90 SER A N 1
ATOM 748 C CA . SER A 1 90 ? -6.152 -4.214 2.767 1.00 95.94 90 SER A CA 1
ATOM 749 C C . SER A 1 90 ? -6.452 -4.221 1.276 1.00 95.94 90 SER A C 1
ATOM 751 O O . SER A 1 90 ? -7.070 -5.140 0.727 1.00 95.94 90 SER A O 1
ATOM 753 N N . PHE A 1 91 ? -6.004 -3.166 0.615 1.00 96.19 91 PHE A N 1
ATOM 754 C CA . PHE A 1 91 ? -6.137 -2.980 -0.817 1.00 96.19 91 PHE A CA 1
ATOM 755 C C . PHE A 1 91 ? -4.865 -2.341 -1.364 1.00 96.19 91 PHE A C 1
ATOM 757 O O . PHE A 1 91 ? -4.260 -1.498 -0.701 1.00 96.19 91 PHE A O 1
ATOM 764 N N . SER A 1 92 ? -4.458 -2.728 -2.570 1.00 96.25 92 SER A N 1
ATOM 765 C CA . SER A 1 92 ? -3.251 -2.190 -3.192 1.00 96.25 92 SER A CA 1
ATOM 766 C C . SER A 1 92 ? -3.397 -1.939 -4.680 1.00 96.25 92 SER A C 1
ATOM 768 O O . SER A 1 92 ? -4.012 -2.745 -5.383 1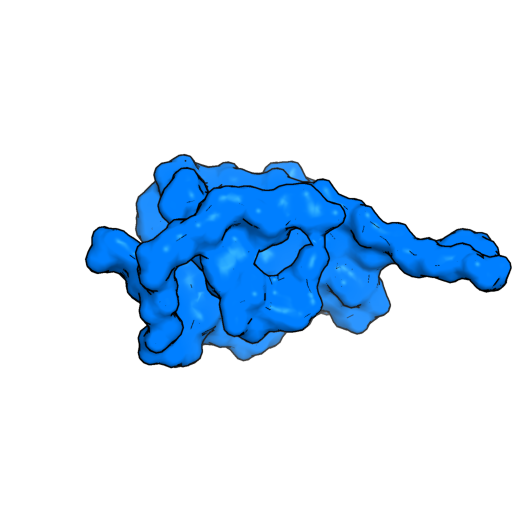.00 96.25 92 SER A O 1
ATOM 770 N N . TYR A 1 93 ? -2.702 -0.909 -5.158 1.00 95.19 93 TYR A N 1
ATOM 771 C CA . TYR A 1 93 ? -2.364 -0.730 -6.565 1.00 95.19 93 TYR A CA 1
ATOM 772 C C . TYR A 1 93 ? -0.885 -1.001 -6.784 1.00 95.19 93 TYR A C 1
ATOM 774 O O . TYR A 1 93 ? -0.046 -0.497 -6.044 1.00 95.19 93 TYR A O 1
ATOM 782 N N . PHE A 1 94 ? -0.571 -1.741 -7.840 1.00 94.56 94 PHE A N 1
ATOM 783 C CA . PHE A 1 94 ? 0.776 -1.858 -8.371 1.00 94.56 94 PHE A CA 1
ATOM 784 C C . PHE A 1 94 ? 0.832 -1.209 -9.747 1.00 94.56 94 PHE A C 1
ATOM 786 O O . PHE A 1 94 ? 0.066 -1.559 -10.651 1.00 94.56 94 PHE A O 1
ATOM 793 N N . ARG A 1 95 ? 1.738 -0.248 -9.888 1.00 92.12 95 ARG A N 1
ATOM 794 C CA . ARG A 1 95 ? 1.990 0.508 -11.104 1.00 92.12 95 ARG A CA 1
ATOM 795 C C . ARG A 1 95 ? 3.312 0.050 -11.687 1.00 92.12 95 ARG A C 1
ATOM 797 O O . ARG A 1 95 ? 4.358 0.341 -11.127 1.00 92.12 95 ARG A O 1
ATOM 804 N N . LYS A 1 96 ? 3.240 -0.626 -12.829 1.00 91.31 96 LYS A N 1
ATOM 805 C CA . LYS A 1 96 ? 4.399 -1.054 -13.605 1.00 91.31 96 LYS A CA 1
ATOM 806 C C . LYS A 1 96 ? 4.683 -0.068 -14.731 1.00 91.31 96 LYS A C 1
ATOM 808 O O . LYS A 1 96 ? 3.794 0.188 -15.551 1.00 91.31 96 LYS A O 1
ATOM 813 N N . VAL A 1 97 ? 5.899 0.457 -14.799 1.00 87.62 97 VAL A N 1
ATOM 814 C CA . VAL A 1 97 ? 6.367 1.328 -15.880 1.00 87.62 97 VAL A CA 1
ATOM 815 C C . VAL A 1 97 ? 7.244 0.508 -16.807 1.00 87.62 97 VAL A C 1
ATOM 817 O O . VAL A 1 97 ? 8.256 -0.056 -16.424 1.00 87.62 97 VAL A O 1
ATOM 820 N N . SER A 1 98 ? 6.840 0.411 -18.064 1.00 83.94 98 SER A N 1
ATOM 821 C CA . SER A 1 98 ? 7.642 -0.228 -19.100 1.00 83.94 98 SER A CA 1
ATOM 822 C C . SER A 1 98 ? 8.342 0.845 -19.915 1.00 83.94 98 SER A C 1
ATOM 824 O O . SER A 1 98 ? 7.678 1.729 -20.469 1.00 83.94 98 SER A O 1
ATOM 826 N N . SER A 1 99 ? 9.667 0.744 -19.999 1.00 77.94 99 SER A N 1
ATOM 827 C CA . SER A 1 99 ? 10.476 1.606 -20.854 1.00 77.94 99 SER A CA 1
ATOM 828 C C . SER A 1 99 ? 10.021 1.514 -22.316 1.00 77.94 99 SER A C 1
ATOM 830 O O . SER A 1 99 ? 9.557 0.450 -22.754 1.00 77.94 99 SER A O 1
ATOM 832 N N . PRO A 1 100 ? 10.135 2.613 -23.080 1.00 78.31 100 PRO A N 1
ATOM 833 C CA . PRO A 1 100 ? 9.877 2.605 -24.513 1.00 78.31 100 PRO A CA 1
ATOM 834 C C . PRO A 1 100 ? 10.722 1.533 -25.198 1.00 78.31 100 PRO A C 1
ATOM 836 O O . PRO A 1 100 ? 11.895 1.362 -24.868 1.00 78.31 100 PRO A O 1
ATOM 839 N N . LYS A 1 101 ? 10.145 0.807 -26.160 1.00 77.38 101 LYS A N 1
ATOM 840 C CA . LYS A 1 101 ? 10.910 -0.181 -26.942 1.00 77.38 101 LYS A CA 1
ATOM 841 C C . LYS A 1 101 ? 11.588 0.443 -28.161 1.00 77.38 101 LYS A C 1
ATOM 843 O O . LYS A 1 101 ? 12.415 -0.214 -28.788 1.00 77.38 101 LYS A O 1
ATOM 848 N N . LYS A 1 102 ? 11.211 1.674 -28.511 1.00 80.88 102 LYS A N 1
ATOM 849 C CA . LYS A 1 102 ? 11.722 2.436 -29.652 1.00 80.88 102 LYS A CA 1
ATOM 850 C C . LYS A 1 102 ? 11.884 3.904 -29.279 1.00 80.88 102 LYS A C 1
ATOM 852 O O . LYS A 1 102 ? 11.157 4.422 -28.433 1.00 80.88 102 LYS A O 1
ATOM 857 N N . GLU A 1 103 ? 12.821 4.562 -29.944 1.00 73.12 103 GLU A N 1
ATOM 858 C CA . GLU A 1 103 ? 13.030 6.001 -29.833 1.00 73.12 103 GLU A CA 1
ATOM 859 C C . GLU A 1 103 ? 11.779 6.751 -30.327 1.00 73.12 103 GLU A C 1
ATOM 861 O O . GLU A 1 103 ? 11.209 6.408 -31.363 1.00 73.12 103 GLU A O 1
ATOM 866 N N . GLY A 1 104 ? 11.295 7.716 -29.540 1.00 75.75 104 GLY A N 1
ATOM 867 C CA . GLY A 1 104 ? 10.041 8.437 -29.802 1.00 75.75 104 GLY A CA 1
ATOM 868 C C . GLY A 1 104 ? 8.763 7.779 -29.256 1.00 75.75 104 GLY A C 1
ATOM 869 O O . GLY A 1 104 ? 7.699 8.395 -29.315 1.00 75.75 104 GLY A O 1
ATOM 870 N N . GLU A 1 105 ? 8.829 6.569 -28.685 1.00 78.75 105 GLU A N 1
ATOM 871 C CA . GLU A 1 105 ? 7.701 5.997 -27.937 1.00 78.75 105 GLU A CA 1
ATOM 872 C C . GLU A 1 105 ? 7.660 6.529 -26.494 1.00 78.75 105 GLU A C 1
ATOM 874 O O . GLU A 1 105 ? 8.683 6.694 -25.832 1.00 78.75 105 GLU A O 1
ATOM 879 N N . ASN A 1 106 ? 6.450 6.744 -25.972 1.00 76.50 106 ASN A N 1
ATOM 880 C CA . ASN A 1 106 ? 6.251 7.056 -24.558 1.00 76.50 106 ASN A CA 1
ATOM 881 C C . ASN A 1 106 ? 6.296 5.782 -23.705 1.00 76.50 106 ASN A C 1
ATOM 883 O O . ASN A 1 106 ? 5.843 4.714 -24.131 1.00 76.50 106 ASN A O 1
ATOM 887 N N . SER A 1 107 ? 6.770 5.909 -22.464 1.00 81.00 107 SER A N 1
ATOM 888 C CA . SER A 1 107 ? 6.709 4.825 -21.483 1.00 81.00 107 SER A CA 1
ATOM 889 C C . SER A 1 107 ? 5.271 4.347 -21.294 1.00 81.00 107 SER A C 1
ATOM 891 O O . SER A 1 107 ? 4.336 5.146 -21.189 1.00 81.00 107 SER A O 1
ATOM 893 N N . LYS A 1 108 ? 5.084 3.028 -21.218 1.00 83.25 108 LYS A N 1
ATOM 894 C CA . LYS A 1 108 ? 3.764 2.429 -20.988 1.00 83.25 108 LYS A CA 1
ATOM 895 C C . LYS A 1 108 ? 3.566 2.172 -19.505 1.00 83.25 108 LYS A C 1
ATOM 897 O O . LYS A 1 108 ? 4.463 1.669 -18.836 1.00 83.25 108 LYS A O 1
ATOM 902 N N . VAL A 1 109 ? 2.374 2.472 -19.003 1.00 85.19 109 VAL A N 1
ATOM 903 C CA . VAL A 1 109 ? 1.998 2.204 -17.613 1.00 85.19 109 VAL A CA 1
ATOM 904 C C . VAL A 1 109 ? 0.969 1.084 -17.589 1.00 85.19 109 VAL A C 1
ATOM 906 O O . VAL A 1 109 ? -0.079 1.188 -18.223 1.00 85.19 109 VAL A O 1
ATOM 909 N N . SER A 1 110 ? 1.265 0.021 -16.847 1.00 88.50 110 SER A N 1
ATOM 910 C CA . SER A 1 110 ? 0.328 -1.067 -16.558 1.00 88.50 110 SER A CA 1
ATOM 911 C C . SER A 1 110 ? -0.061 -1.016 -15.086 1.00 88.50 110 SER A C 1
ATOM 913 O O . SER A 1 110 ? 0.799 -0.875 -14.221 1.00 88.50 110 SER A O 1
ATOM 915 N N . LEU A 1 111 ? -1.355 -1.122 -14.800 1.00 88.75 111 LEU A N 1
ATOM 916 C CA . LEU A 1 111 ? -1.888 -1.086 -13.441 1.00 88.75 111 LEU A CA 1
ATOM 917 C C . LEU A 1 111 ? -2.502 -2.437 -13.089 1.00 88.75 111 LEU A C 1
ATOM 919 O O . LEU A 1 111 ? -3.300 -2.973 -13.856 1.00 88.75 111 LEU A O 1
ATOM 923 N N . SER A 1 112 ? -2.168 -2.932 -11.904 1.00 93.62 112 SER A N 1
ATOM 924 C CA . SER A 1 112 ? -2.758 -4.125 -11.298 1.00 93.62 112 SER A CA 1
ATOM 925 C C . SER A 1 112 ? -3.243 -3.789 -9.891 1.00 93.62 112 SER A C 1
ATOM 927 O O . SER A 1 112 ? -2.725 -2.868 -9.261 1.00 93.62 112 SER A O 1
ATOM 929 N N . CYS A 1 113 ? -4.227 -4.525 -9.378 1.00 95.00 113 CYS A N 1
ATOM 930 C CA . CYS A 1 113 ? -4.691 -4.363 -8.002 1.00 95.00 113 CYS A CA 1
ATOM 931 C C . CYS A 1 113 ? -4.801 -5.705 -7.282 1.00 95.00 113 CYS A C 1
ATOM 933 O O . CYS A 1 113 ? -4.912 -6.756 -7.913 1.00 95.00 113 CYS A O 1
ATOM 935 N N . ALA A 1 114 ? -4.764 -5.655 -5.956 1.00 96.81 114 ALA A N 1
ATOM 936 C CA . ALA A 1 114 ? -5.016 -6.802 -5.097 1.00 96.81 114 ALA A CA 1
ATOM 937 C C . ALA A 1 114 ? -5.797 -6.371 -3.861 1.00 96.81 114 ALA A C 1
ATOM 939 O O . ALA A 1 114 ? -5.794 -5.200 -3.475 1.00 96.81 114 ALA A O 1
ATOM 940 N N . LYS A 1 115 ? -6.483 -7.340 -3.256 1.00 96.44 115 LYS A N 1
ATOM 941 C CA . LYS A 1 115 ? -7.378 -7.123 -2.121 1.00 96.44 115 LYS A CA 1
ATOM 942 C C . LYS A 1 115 ? -7.278 -8.242 -1.096 1.00 96.44 115 LYS A C 1
ATOM 944 O O . LYS A 1 115 ? -6.991 -9.392 -1.438 1.00 96.44 115 LYS A O 1
ATOM 949 N N . ASN A 1 116 ? -7.554 -7.918 0.158 1.00 95.69 116 ASN A N 1
ATOM 950 C CA . ASN A 1 116 ? -7.686 -8.886 1.235 1.00 95.69 116 ASN A CA 1
ATOM 951 C C . ASN A 1 116 ? -8.667 -8.384 2.304 1.00 95.69 116 ASN A C 1
ATOM 953 O O . ASN A 1 116 ? -8.675 -7.197 2.613 1.00 95.69 116 ASN A O 1
ATOM 957 N N . GLY A 1 117 ? -9.452 -9.291 2.891 1.00 92.44 117 GLY A N 1
ATOM 958 C CA . GLY A 1 117 ? -10.416 -8.950 3.943 1.00 92.44 117 GLY A CA 1
ATOM 959 C C . GLY A 1 117 ? -11.478 -7.940 3.492 1.00 92.44 117 GLY A C 1
ATOM 960 O O . GLY A 1 117 ? -11.872 -7.922 2.322 1.00 92.44 117 GLY A O 1
ATOM 961 N N . GLU A 1 118 ? -11.924 -7.093 4.421 1.00 91.75 118 GLU A N 1
ATOM 962 C CA . GLU A 1 118 ? -12.889 -6.009 4.181 1.00 91.75 118 GLU A CA 1
ATOM 963 C C . GLU A 1 118 ? -12.220 -4.836 3.440 1.00 91.75 118 GLU A C 1
ATOM 965 O O . GLU A 1 118 ? -11.825 -3.826 4.021 1.00 91.75 118 GLU A O 1
ATOM 970 N N . TYR A 1 119 ? -12.025 -4.997 2.130 1.00 91.50 119 TYR A N 1
ATOM 971 C CA . TYR A 1 119 ? -11.173 -4.107 1.334 1.00 91.50 119 TYR A CA 1
ATOM 972 C C . TYR A 1 119 ? -11.875 -2.861 0.777 1.00 91.50 119 TYR A C 1
ATOM 974 O O . TYR A 1 119 ? -11.188 -1.977 0.268 1.00 91.50 119 TYR A O 1
ATOM 982 N N . ASP A 1 120 ? -13.209 -2.776 0.800 1.00 91.25 120 ASP A N 1
ATOM 983 C CA . ASP A 1 120 ? -13.927 -1.688 0.119 1.00 91.25 120 ASP A CA 1
ATOM 984 C C . ASP A 1 120 ? -13.595 -0.312 0.709 1.00 91.25 120 ASP A C 1
ATOM 986 O O . ASP A 1 120 ? -13.281 0.611 -0.046 1.00 91.25 120 ASP A O 1
ATOM 990 N N . GLU A 1 121 ? -13.555 -0.189 2.040 1.00 91.62 121 GLU A N 1
ATOM 991 C CA . GLU A 1 121 ? -13.121 1.053 2.690 1.00 91.62 121 GLU A CA 1
ATOM 992 C C . GLU A 1 121 ? -11.633 1.325 2.443 1.00 91.62 121 GLU A C 1
ATOM 994 O O . GLU A 1 121 ? -11.273 2.454 2.125 1.00 91.62 121 GLU A O 1
ATOM 999 N N . ALA A 1 122 ? -10.771 0.300 2.493 1.00 93.81 122 ALA A N 1
ATOM 1000 C CA . ALA A 1 122 ? -9.344 0.451 2.192 1.00 93.81 122 ALA A CA 1
ATOM 1001 C C . ALA A 1 122 ? -9.113 0.956 0.754 1.00 93.81 122 ALA A C 1
ATOM 1003 O O . ALA A 1 122 ? -8.273 1.825 0.526 1.00 93.81 122 ALA A O 1
ATOM 1004 N N . ARG A 1 123 ? -9.899 0.474 -0.216 1.00 93.31 123 ARG A N 1
ATOM 1005 C CA . ARG A 1 123 ? -9.882 0.961 -1.601 1.00 93.31 123 ARG A CA 1
ATOM 1006 C C . ARG A 1 123 ? -10.310 2.425 -1.684 1.00 93.31 123 ARG A C 1
ATOM 1008 O O . ARG A 1 123 ? -9.608 3.215 -2.309 1.00 93.31 123 ARG A O 1
ATOM 1015 N N . SER A 1 124 ? -11.425 2.801 -1.056 1.00 91.06 124 SER A N 1
ATOM 1016 C CA . SER A 1 124 ? -11.886 4.197 -1.041 1.00 91.06 124 SER A CA 1
ATOM 1017 C C . SER A 1 124 ? -10.883 5.133 -0.369 1.00 91.06 124 SER A C 1
ATOM 1019 O O . SER A 1 124 ? -10.619 6.218 -0.886 1.00 91.06 124 SER A O 1
ATOM 1021 N N . VAL A 1 125 ? -10.283 4.695 0.737 1.00 93.06 125 VAL A N 1
ATOM 1022 C CA . VAL A 1 125 ? -9.210 5.403 1.439 1.00 93.06 125 VAL A CA 1
ATOM 1023 C C . VAL A 1 125 ? -8.008 5.610 0.526 1.00 93.06 125 VAL A C 1
ATOM 1025 O O . VAL A 1 125 ? -7.538 6.742 0.404 1.00 93.06 125 VAL A O 1
ATOM 1028 N N . LEU A 1 126 ? -7.543 4.553 -0.149 1.00 93.56 126 LEU A N 1
ATOM 1029 C CA . LEU A 1 126 ? -6.391 4.645 -1.039 1.00 93.56 126 LEU A CA 1
ATOM 1030 C C . LEU A 1 126 ? -6.664 5.600 -2.202 1.00 93.56 126 LEU A C 1
ATOM 1032 O O . LEU A 1 126 ? -5.866 6.498 -2.454 1.00 93.56 126 LEU A O 1
ATOM 1036 N N . ASN A 1 127 ? -7.817 5.463 -2.861 1.00 91.38 127 ASN A N 1
ATOM 1037 C CA . ASN A 1 127 ? -8.214 6.336 -3.965 1.00 91.38 127 ASN A CA 1
ATOM 1038 C C . ASN A 1 127 ? -8.254 7.809 -3.533 1.00 91.38 127 ASN A C 1
ATOM 1040 O O . ASN A 1 127 ? -7.692 8.670 -4.209 1.00 91.38 127 ASN A O 1
ATOM 1044 N N . THR A 1 128 ? -8.888 8.111 -2.394 1.00 89.62 128 THR A N 1
ATOM 1045 C CA . THR A 1 128 ? -8.960 9.484 -1.878 1.00 89.62 128 THR A CA 1
ATOM 1046 C C . THR A 1 128 ? -7.584 10.017 -1.487 1.00 89.62 128 THR A C 1
ATOM 1048 O O . THR A 1 128 ? -7.275 11.168 -1.794 1.00 89.62 128 THR A O 1
ATOM 1051 N N . TYR A 1 129 ? -6.747 9.208 -0.831 1.00 92.00 129 TYR A N 1
ATOM 1052 C CA . TYR A 1 129 ? -5.408 9.637 -0.435 1.00 92.00 129 TYR A CA 1
ATOM 1053 C C . TYR A 1 129 ? -4.555 9.989 -1.655 1.00 92.00 129 TYR A C 1
ATOM 1055 O O . TYR A 1 129 ? -4.006 11.090 -1.699 1.00 92.00 129 TYR A O 1
ATOM 1063 N N . LEU A 1 130 ? -4.497 9.099 -2.651 1.00 90.38 130 LEU A N 1
ATOM 1064 C CA . LEU A 1 130 ? -3.687 9.291 -3.856 1.00 90.38 130 LEU A CA 1
ATOM 1065 C C . LEU A 1 130 ? -4.137 10.528 -4.636 1.00 90.38 130 LEU A C 1
ATOM 1067 O O . LEU A 1 130 ? -3.302 11.360 -4.984 1.00 90.38 130 LEU A O 1
ATOM 1071 N N . LYS A 1 131 ? -5.452 10.702 -4.812 1.00 87.38 131 LYS A N 1
ATOM 1072 C CA . LYS A 1 131 ? -6.036 11.861 -5.501 1.00 87.38 131 LYS A CA 1
ATOM 1073 C C . LYS A 1 131 ? -5.700 13.200 -4.835 1.00 87.38 131 LYS A C 1
ATOM 1075 O O . LYS A 1 131 ? -5.552 14.195 -5.536 1.00 87.38 131 LYS A O 1
ATOM 1080 N N . ASN A 1 132 ? -5.629 13.239 -3.504 1.00 87.25 132 ASN A N 1
ATOM 1081 C CA . ASN A 1 132 ? -5.505 14.496 -2.760 1.00 87.25 132 ASN A CA 1
ATOM 1082 C C . ASN A 1 132 ? -4.067 14.829 -2.334 1.00 87.25 132 ASN A C 1
ATOM 1084 O O . ASN A 1 132 ? -3.778 15.995 -2.091 1.00 87.25 132 ASN A O 1
ATOM 1088 N N . ASN A 1 133 ? -3.191 13.830 -2.196 1.00 86.56 133 ASN A N 1
ATOM 1089 C CA . ASN A 1 133 ? -1.870 14.000 -1.573 1.00 86.56 133 ASN A CA 1
ATOM 1090 C C . ASN A 1 133 ? -0.711 13.606 -2.492 1.00 86.56 133 ASN A C 1
ATOM 1092 O O . ASN A 1 133 ? 0.447 13.723 -2.102 1.00 86.56 133 ASN A O 1
ATOM 1096 N N . THR A 1 134 ? -0.995 13.125 -3.701 1.00 82.38 134 THR A N 1
ATOM 1097 C CA . THR A 1 134 ? 0.041 12.722 -4.652 1.00 82.38 134 THR A CA 1
ATOM 1098 C C . THR A 1 134 ? -0.226 13.338 -6.019 1.00 82.38 134 THR A C 1
ATOM 1100 O O . THR A 1 134 ? -1.355 13.690 -6.347 1.00 82.38 134 THR A O 1
ATOM 1103 N N . SER A 1 135 ? 0.816 13.456 -6.841 1.00 75.56 135 SER A N 1
ATOM 1104 C CA . SER A 1 135 ? 0.687 13.842 -8.252 1.00 75.56 135 SER A CA 1
ATOM 1105 C C . SER A 1 135 ? 0.336 12.662 -9.160 1.00 75.56 135 SER A C 1
ATOM 1107 O O . SER A 1 135 ? 0.278 12.809 -10.384 1.00 75.56 135 SER A O 1
ATOM 1109 N N . VAL A 1 136 ? 0.142 11.475 -8.585 1.00 68.19 136 VAL A N 1
ATOM 1110 C CA . VAL A 1 136 ? -0.113 10.277 -9.363 1.00 68.19 136 VAL A CA 1
ATOM 1111 C C . VAL A 1 136 ? -1.593 10.253 -9.751 1.00 68.19 136 VAL A C 1
ATOM 1113 O O . VAL A 1 136 ? -2.480 10.283 -8.898 1.00 68.19 136 VAL A O 1
ATOM 1116 N N . SER A 1 137 ? -1.838 10.267 -11.061 1.00 54.00 137 SER A N 1
ATOM 1117 C CA . SER A 1 137 ? -3.161 10.359 -11.700 1.00 54.00 137 SER A CA 1
ATOM 1118 C C . SER A 1 137 ? -3.478 9.133 -12.544 1.00 54.00 137 SER A C 1
ATOM 1120 O O . SER A 1 137 ? -2.549 8.336 -12.797 1.00 54.00 137 SER A O 1
#

Sequence (137 aa):
MKYWSEKSAASLKVLGEVECENIWEYGKSNVTQGRLKLLNQLKLKPNNNQWMSTGECSKVSYNKNNYYIYRAYYKEDRDEIWIAYNDKGSFSYFRKVSSPKKEGENSKVSLSCAKNGEYDEARSVLNTYLKNNTSVS